Protein AF-A0A349GWD7-F1 (afdb_monomer_lite)

Structure (mmCIF, N/CA/C/O backbone):
data_AF-A0A349GWD7-F1
#
_entry.id   AF-A0A349GWD7-F1
#
loop_
_atom_site.group_PDB
_atom_site.id
_atom_site.type_symbol
_atom_site.label_atom_id
_atom_site.label_alt_id
_atom_site.label_comp_id
_atom_site.label_asym_id
_atom_site.label_entity_id
_atom_site.label_seq_id
_atom_site.pdbx_PDB_ins_code
_atom_site.Cartn_x
_atom_site.Cartn_y
_atom_site.Cartn_z
_atom_site.occupancy
_atom_site.B_iso_or_equiv
_atom_site.auth_seq_id
_atom_site.auth_comp_id
_atom_site.auth_asym_id
_atom_site.auth_atom_id
_atom_site.pdbx_PDB_model_num
ATOM 1 N N . MET A 1 1 ? 9.809 4.087 5.565 1.00 47.56 1 MET A N 1
ATOM 2 C CA . MET A 1 1 ? 8.431 4.388 5.998 1.00 47.56 1 MET A CA 1
ATOM 3 C C . MET A 1 1 ? 7.842 3.091 6.523 1.00 47.56 1 MET A C 1
ATOM 5 O O . MET A 1 1 ? 7.990 2.088 5.839 1.00 47.56 1 MET A O 1
ATOM 9 N N . GLN A 1 2 ? 7.290 3.071 7.734 1.00 55.06 2 GLN A N 1
ATOM 10 C CA . GLN A 1 2 ? 6.666 1.878 8.308 1.00 55.06 2 GLN A CA 1
ATOM 11 C C . GLN A 1 2 ? 5.151 2.129 8.283 1.00 55.06 2 GLN A C 1
ATOM 13 O O . GLN A 1 2 ? 4.642 2.782 9.188 1.00 55.06 2 GLN A O 1
ATOM 18 N N . PRO A 1 3 ? 4.451 1.736 7.203 1.00 51.56 3 PRO A N 1
ATOM 19 C CA . PRO A 1 3 ? 3.085 2.190 6.934 1.00 51.56 3 PRO A CA 1
ATOM 20 C C . PRO A 1 3 ? 2.055 1.698 7.956 1.00 51.56 3 PRO A C 1
ATOM 22 O O . PRO A 1 3 ? 0.968 2.243 7.985 1.00 51.56 3 PRO A O 1
ATOM 25 N N . ASN A 1 4 ? 2.408 0.728 8.808 1.00 52.41 4 ASN A N 1
ATOM 26 C CA . ASN A 1 4 ? 1.485 0.055 9.723 1.00 52.41 4 ASN A CA 1
ATOM 27 C C . ASN A 1 4 ? 2.037 -0.087 11.151 1.00 52.41 4 ASN A C 1
ATOM 29 O O . ASN A 1 4 ? 1.710 -1.060 11.823 1.00 52.41 4 ASN A O 1
ATOM 33 N N . THR A 1 5 ? 2.908 0.802 11.644 1.00 54.44 5 THR A N 1
ATOM 34 C CA . THR A 1 5 ? 3.186 0.774 13.093 1.00 54.44 5 THR A CA 1
ATOM 35 C C . THR A 1 5 ? 1.921 1.261 13.796 1.00 54.44 5 THR A C 1
ATOM 37 O O . THR A 1 5 ? 1.611 2.445 13.647 1.00 54.44 5 THR A O 1
ATOM 40 N N . PRO A 1 6 ? 1.163 0.409 14.520 1.00 57.06 6 PRO A N 1
ATOM 41 C CA . PRO A 1 6 ? -0.053 0.866 15.170 1.00 57.06 6 PRO A CA 1
ATOM 42 C C . PRO A 1 6 ? 0.360 1.915 16.192 1.00 57.06 6 PRO A C 1
ATOM 44 O O . PRO A 1 6 ? 1.036 1.611 17.173 1.00 57.06 6 PRO A O 1
ATOM 47 N N . TYR A 1 7 ? 0.006 3.167 15.926 1.00 66.25 7 TYR A N 1
ATOM 48 C CA . TYR A 1 7 ? 0.203 4.237 16.881 1.00 66.25 7 TYR A CA 1
ATOM 49 C C . TYR A 1 7 ? -1.026 4.199 17.793 1.00 66.25 7 TYR A C 1
ATOM 51 O O . TYR A 1 7 ? -2.098 4.624 17.368 1.00 66.25 7 TYR A O 1
ATOM 59 N N . PRO A 1 8 ? -0.939 3.669 19.029 1.00 69.38 8 PRO A N 1
ATOM 60 C CA . PRO A 1 8 ? -2.123 3.461 19.869 1.00 69.38 8 PRO A CA 1
ATOM 61 C C . PRO A 1 8 ? -2.871 4.769 20.170 1.00 69.38 8 PRO A C 1
ATOM 63 O O . PRO A 1 8 ? -4.040 4.746 20.552 1.00 69.38 8 PRO A O 1
ATOM 66 N N . ALA A 1 9 ? -2.222 5.919 19.955 1.00 81.06 9 ALA A N 1
ATOM 67 C CA . ALA A 1 9 ? -2.836 7.227 20.102 1.00 81.06 9 ALA A CA 1
ATOM 68 C C . ALA A 1 9 ? -3.998 7.473 19.126 1.00 81.06 9 ALA A C 1
ATOM 70 O O . ALA A 1 9 ? -4.917 8.189 19.506 1.00 81.06 9 ALA A O 1
ATOM 71 N N . THR A 1 10 ? -4.009 6.906 17.910 1.00 88.06 10 THR A N 1
ATOM 72 C CA . THR A 1 10 ? -5.100 7.173 16.952 1.00 88.06 10 THR A CA 1
ATOM 73 C C . THR A 1 10 ? -6.425 6.530 17.382 1.00 88.06 10 THR A C 1
ATOM 75 O O . THR A 1 10 ? -7.411 7.268 17.457 1.00 88.06 10 THR A O 1
ATOM 78 N N . PRO A 1 11 ? -6.493 5.245 17.802 1.00 88.88 11 PRO A N 1
ATOM 79 C CA . PRO A 1 11 ? -7.701 4.705 18.420 1.00 88.88 11 PRO A CA 1
ATOM 80 C C . PRO A 1 11 ? -8.152 5.429 19.681 1.00 88.88 11 PRO A C 1
ATOM 82 O O . PRO A 1 11 ? -9.349 5.677 19.839 1.00 88.88 11 PRO A O 1
ATOM 85 N N . LEU A 1 12 ? -7.212 5.796 20.557 1.00 91.88 12 LEU A N 1
ATOM 86 C CA . LEU A 1 12 ? -7.527 6.516 21.791 1.00 91.88 12 LEU A CA 1
ATOM 87 C C . LEU A 1 12 ? -8.106 7.906 21.505 1.00 91.88 12 LEU A C 1
ATOM 89 O O . LEU A 1 12 ? -9.123 8.277 22.088 1.00 91.88 12 LEU A O 1
ATOM 93 N N . LEU A 1 13 ? -7.509 8.651 20.572 1.00 92.00 13 LEU A N 1
ATOM 94 C CA . LEU A 1 13 ? -7.990 9.966 20.159 1.00 92.00 13 LEU A CA 1
ATOM 95 C C . LEU A 1 13 ? -9.385 9.881 19.532 1.00 92.00 13 LEU A C 1
ATOM 97 O O . LEU A 1 13 ? -10.260 10.666 19.889 1.00 92.00 13 LEU A O 1
ATOM 101 N N . THR A 1 14 ? -9.627 8.911 18.643 1.00 93.81 14 THR A N 1
ATOM 102 C CA . THR A 1 14 ? -10.960 8.706 18.058 1.00 93.81 14 THR A CA 1
ATOM 103 C C . THR A 1 14 ? -11.997 8.365 19.128 1.00 93.81 14 THR A C 1
ATOM 105 O O . THR A 1 14 ? -13.104 8.901 19.090 1.00 93.81 14 THR A O 1
ATOM 108 N N . ALA A 1 15 ? -11.657 7.508 20.097 1.00 94.12 15 ALA A N 1
ATOM 109 C CA . ALA A 1 15 ? -12.555 7.166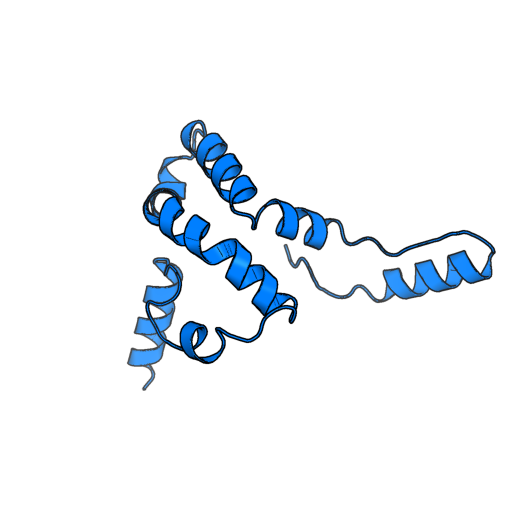 21.198 1.00 94.12 15 ALA A CA 1
ATOM 110 C C . ALA A 1 15 ? -12.876 8.388 22.075 1.00 94.12 15 ALA A C 1
ATOM 112 O O . ALA A 1 15 ? -14.041 8.621 22.397 1.00 94.12 15 ALA A O 1
ATOM 113 N N . TRP A 1 16 ? -11.868 9.200 22.408 1.00 96.19 16 TRP A N 1
ATOM 114 C CA . TRP A 1 16 ? -12.054 10.424 23.185 1.00 96.19 16 TRP A CA 1
ATOM 115 C C . TRP A 1 16 ? -12.929 11.453 22.452 1.00 96.19 16 TRP A C 1
ATOM 117 O O . TRP A 1 16 ? -13.881 11.957 23.041 1.00 96.19 16 TRP A O 1
ATOM 127 N N . LEU A 1 17 ? -12.680 11.710 21.161 1.00 97.44 17 LEU A N 1
ATOM 128 C CA . LEU A 1 17 ? -13.482 12.640 20.350 1.00 97.44 17 LEU A CA 1
ATOM 129 C C . LEU A 1 17 ? -14.958 12.227 20.291 1.00 97.44 17 LEU A C 1
ATOM 131 O O . LEU A 1 17 ? -15.843 13.064 20.465 1.00 97.44 17 LEU A O 1
ATOM 135 N N . ARG A 1 18 ? -15.227 10.926 20.119 1.00 97.25 18 ARG A N 1
ATOM 136 C CA . ARG A 1 18 ? -16.593 10.382 20.156 1.00 97.25 18 ARG A CA 1
ATOM 137 C C . ARG A 1 18 ? -17.251 10.578 21.519 1.00 97.25 18 ARG A C 1
ATOM 139 O O . ARG A 1 18 ? -18.423 10.933 21.576 1.00 97.25 18 ARG A O 1
ATOM 146 N N . ALA A 1 19 ? -16.502 10.408 22.610 1.00 97.50 19 ALA A N 1
ATOM 147 C CA . ALA A 1 19 ? -17.002 10.670 23.960 1.00 97.50 19 ALA A CA 1
ATOM 148 C C . ALA A 1 19 ? -17.328 12.158 24.208 1.00 97.50 19 ALA A C 1
ATOM 150 O O . ALA A 1 19 ? -18.139 12.457 25.078 1.00 97.50 19 ALA A O 1
ATOM 151 N N . GLN A 1 20 ? -16.739 13.081 23.438 1.00 97.94 20 GLN A N 1
ATOM 152 C CA . GLN A 1 20 ? -17.091 14.509 23.442 1.00 97.94 20 GLN A CA 1
ATOM 153 C C . GLN A 1 20 ? -18.262 14.856 22.498 1.00 97.94 20 GLN A C 1
ATOM 155 O O . GLN A 1 20 ? -18.613 16.024 22.3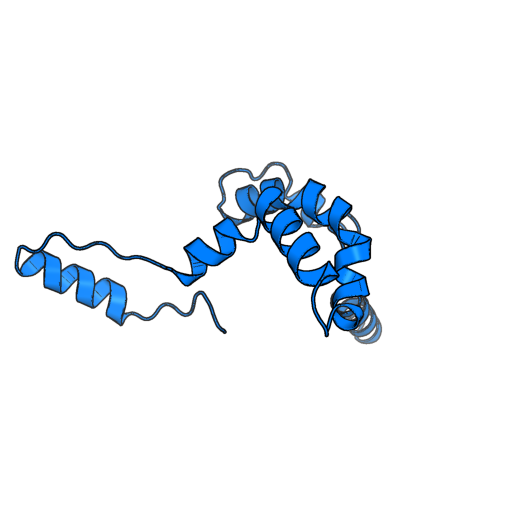63 1.00 97.94 20 GLN A O 1
ATOM 160 N N . GLY A 1 21 ? -18.878 13.868 21.836 1.00 97.94 21 GLY A N 1
ATOM 161 C CA . GLY A 1 21 ? -19.999 14.075 20.913 1.00 97.94 21 GLY A CA 1
ATOM 162 C C . GLY A 1 21 ? -19.593 14.430 19.479 1.00 97.94 21 GLY A C 1
ATOM 163 O O . GLY A 1 21 ? -20.458 14.772 18.675 1.00 97.94 21 GLY A O 1
ATOM 164 N N . HIS A 1 22 ? -18.305 14.340 19.131 1.00 97.94 22 HIS A N 1
ATOM 165 C CA . HIS A 1 22 ? -17.854 14.528 17.753 1.00 97.94 22 HIS A CA 1
ATOM 166 C C . HIS A 1 22 ? -18.004 13.247 16.929 1.00 97.94 22 HIS A C 1
ATOM 168 O O . HIS A 1 22 ? -17.642 12.151 17.367 1.00 97.94 22 HIS A O 1
ATOM 174 N N . GLU A 1 23 ? -18.450 13.393 15.683 1.00 97.19 23 GLU A N 1
ATOM 175 C CA . GLU A 1 23 ? -18.367 12.325 14.692 1.00 97.19 23 GLU A CA 1
ATOM 176 C C . GLU A 1 23 ? -16.910 12.196 14.222 1.00 97.19 23 GLU A C 1
ATOM 178 O O . GLU A 1 23 ? -16.379 13.060 13.528 1.00 97.19 23 GLU A O 1
ATOM 183 N N . ALA A 1 24 ? -16.231 11.135 14.660 1.00 95.00 24 ALA A N 1
ATOM 184 C CA . ALA A 1 24 ? -14.830 10.885 14.336 1.00 95.00 24 ALA A CA 1
ATOM 185 C C . ALA A 1 24 ? -14.626 9.458 13.817 1.00 95.00 24 ALA A C 1
ATOM 187 O O . ALA A 1 24 ? -15.205 8.499 14.341 1.00 95.00 24 ALA A O 1
ATOM 188 N N . VAL A 1 25 ? -13.749 9.302 12.826 1.00 92.50 25 VAL A N 1
ATOM 189 C CA . VAL A 1 25 ? -13.324 8.018 12.249 1.00 92.50 25 VAL A CA 1
ATOM 190 C C . VAL A 1 25 ? -11.799 7.950 12.202 1.00 92.50 25 VAL A C 1
ATOM 192 O O . VAL A 1 25 ? -11.131 8.980 12.153 1.00 92.50 25 VAL A O 1
ATOM 195 N N . GLN A 1 26 ? -11.243 6.740 12.248 1.00 89.06 26 GLN A N 1
ATOM 196 C CA . GLN A 1 26 ? -9.821 6.539 11.976 1.00 89.06 26 GLN A CA 1
ATOM 197 C C . GLN A 1 26 ? -9.624 6.457 10.467 1.00 89.06 26 GLN A C 1
ATOM 199 O O . GLN A 1 26 ? -10.362 5.741 9.794 1.00 89.06 26 GLN A O 1
ATOM 204 N N . ALA A 1 27 ? -8.624 7.169 9.963 1.00 86.94 27 ALA A N 1
ATOM 205 C CA . ALA A 1 27 ? -8.180 7.076 8.583 1.00 86.94 27 ALA A CA 1
ATOM 206 C C . ALA A 1 27 ? -6.707 6.669 8.568 1.00 86.94 27 ALA A C 1
ATOM 208 O O . ALA A 1 27 ? -5.915 7.166 9.374 1.00 86.94 27 ALA A O 1
ATOM 209 N N . ASP A 1 28 ? -6.350 5.783 7.644 1.00 86.56 28 ASP A N 1
ATOM 210 C CA . ASP A 1 28 ? -4.967 5.395 7.392 1.00 86.56 28 ASP A CA 1
ATOM 211 C C . ASP A 1 28 ? -4.600 5.783 5.962 1.00 86.56 28 ASP A C 1
ATOM 213 O O . ASP A 1 28 ? -4.776 5.025 5.007 1.00 86.56 28 ASP A O 1
ATOM 217 N N . LEU A 1 29 ? -4.074 7.000 5.822 1.00 86.38 29 LEU A N 1
ATOM 218 C CA . LEU A 1 29 ? -3.683 7.540 4.525 1.00 86.38 29 LEU A CA 1
ATOM 219 C C . LEU A 1 29 ? -2.555 6.724 3.874 1.00 86.38 29 LEU A C 1
ATOM 221 O O . LEU A 1 29 ? -2.446 6.698 2.648 1.00 86.38 29 LEU A O 1
ATOM 225 N N . SER A 1 30 ? -1.720 6.055 4.676 1.00 86.50 30 SER A N 1
ATOM 226 C CA . SER A 1 30 ? -0.642 5.215 4.152 1.00 86.50 30 SER A CA 1
ATOM 227 C C . SER A 1 30 ? -1.228 3.971 3.500 1.00 86.50 30 SER A C 1
ATOM 229 O O . SER A 1 30 ? -0.882 3.660 2.361 1.00 86.50 30 SER A O 1
ATOM 231 N N . LEU A 1 31 ? -2.148 3.290 4.187 1.00 89.25 31 LEU A N 1
ATOM 232 C CA . LEU A 1 31 ? -2.856 2.140 3.639 1.00 89.25 31 LEU A CA 1
ATOM 233 C C . LEU A 1 31 ? -3.693 2.528 2.414 1.00 89.25 31 LEU A C 1
ATOM 235 O O . LEU A 1 31 ? -3.620 1.848 1.394 1.00 89.25 31 LEU A O 1
ATOM 239 N N . GLU A 1 32 ? -4.428 3.640 2.469 1.00 90.62 32 GLU A N 1
ATOM 240 C CA . GLU A 1 32 ? -5.203 4.137 1.325 1.00 90.62 32 GLU A CA 1
ATOM 241 C C . GLU A 1 32 ? -4.323 4.414 0.101 1.00 90.62 32 GLU A C 1
ATOM 243 O O . GLU A 1 32 ? -4.682 4.053 -1.022 1.00 90.62 32 GLU A O 1
ATOM 248 N N . LEU A 1 33 ? -3.158 5.036 0.298 1.00 91.69 33 LEU A N 1
ATOM 249 C CA . LEU A 1 33 ? -2.203 5.277 -0.779 1.00 91.69 33 LEU A CA 1
ATOM 250 C C . LEU A 1 33 ? -1.664 3.962 -1.350 1.00 91.69 33 LEU A C 1
ATOM 252 O O . LEU A 1 33 ? -1.613 3.805 -2.569 1.00 91.69 33 LEU A O 1
ATOM 256 N N . LEU A 1 34 ? -1.278 3.017 -0.488 1.00 93.25 34 LEU A N 1
ATOM 257 C CA . LEU A 1 34 ? -0.772 1.715 -0.923 1.00 93.25 34 LEU A CA 1
ATOM 258 C C . LEU A 1 34 ? -1.825 0.956 -1.731 1.00 93.25 34 LEU A C 1
ATOM 260 O O . LEU A 1 34 ? -1.489 0.426 -2.783 1.00 93.25 34 LEU A O 1
ATOM 264 N N . LEU A 1 35 ? -3.088 0.957 -1.300 1.00 94.50 35 LEU A N 1
ATOM 265 C CA . LEU A 1 35 ? -4.178 0.312 -2.033 1.00 94.50 35 LEU A CA 1
ATOM 266 C C . LEU A 1 35 ? -4.470 0.993 -3.372 1.00 94.50 35 LEU A C 1
ATOM 268 O O . LEU A 1 35 ? -4.822 0.311 -4.321 1.00 94.50 35 LEU A O 1
ATOM 272 N N . LYS A 1 36 ? -4.281 2.312 -3.495 1.00 94.12 36 LYS A N 1
ATOM 273 C CA . LYS A 1 36 ? -4.385 2.998 -4.795 1.00 94.12 36 LYS A CA 1
ATOM 274 C C . LYS A 1 36 ? -3.231 2.634 -5.731 1.00 94.12 36 LYS A C 1
ATOM 276 O O . LYS A 1 36 ? -3.450 2.430 -6.922 1.00 94.12 36 LYS A O 1
ATOM 281 N N . LEU A 1 37 ? -2.009 2.545 -5.204 1.00 94.00 37 LEU A N 1
ATOM 282 C CA . LEU A 1 37 ? -0.812 2.213 -5.984 1.00 94.00 37 LEU A CA 1
ATOM 283 C C . LEU A 1 37 ? -0.766 0.739 -6.399 1.00 94.00 37 LEU A C 1
ATOM 285 O O . LEU A 1 37 ? -0.370 0.429 -7.520 1.00 94.00 37 LEU A O 1
ATOM 289 N N . PHE A 1 38 ? -1.173 -0.168 -5.512 1.00 95.81 38 PHE A N 1
ATOM 290 C CA . PHE A 1 38 ? -1.181 -1.610 -5.744 1.00 95.81 38 PHE A CA 1
ATOM 291 C C . PHE A 1 38 ? -2.479 -2.075 -6.392 1.00 95.81 38 PHE A C 1
ATOM 293 O O . PHE A 1 38 ? -3.169 -2.962 -5.911 1.00 95.81 38 PHE A O 1
ATOM 300 N N . THR A 1 39 ? -2.770 -1.473 -7.530 1.00 97.25 39 THR A N 1
ATOM 301 C CA . THR A 1 39 ? -3.800 -1.918 -8.462 1.00 97.25 39 THR A CA 1
ATOM 302 C C . THR A 1 39 ? -3.177 -2.019 -9.838 1.00 97.25 39 THR A C 1
ATOM 304 O O . THR A 1 39 ? -2.107 -1.452 -10.097 1.00 97.25 39 THR A O 1
ATOM 307 N N . LYS A 1 40 ? -3.853 -2.703 -10.756 1.00 97.19 40 LYS A N 1
ATOM 308 C CA . LYS A 1 40 ? -3.456 -2.695 -12.165 1.00 97.19 40 LYS A CA 1
ATOM 309 C C . LYS A 1 40 ? -3.264 -1.275 -12.721 1.00 97.19 40 LYS A C 1
ATOM 311 O O . LYS A 1 40 ? -2.242 -1.003 -13.356 1.00 97.19 40 LYS A O 1
ATOM 316 N N . ASP A 1 41 ? -4.193 -0.371 -12.427 1.00 97.12 41 ASP A N 1
ATOM 317 C CA . ASP A 1 41 ? -4.137 1.025 -12.877 1.00 97.12 41 ASP A CA 1
ATOM 318 C C . ASP A 1 41 ? -3.026 1.818 -12.178 1.00 97.12 41 ASP A C 1
ATOM 320 O O . ASP A 1 41 ? -2.319 2.607 -12.813 1.00 97.12 41 ASP A O 1
ATOM 324 N N . GLY A 1 42 ? -2.816 1.573 -10.882 1.00 96.50 42 GLY A N 1
ATOM 325 C CA . GLY A 1 42 ? -1.733 2.173 -10.107 1.00 96.50 42 GLY A CA 1
ATOM 326 C C . GLY A 1 42 ? -0.353 1.782 -10.639 1.00 96.50 42 GLY A C 1
ATOM 327 O O . GLY A 1 42 ? 0.516 2.642 -10.797 1.00 96.50 42 GLY A O 1
ATOM 328 N N . ILE A 1 43 ? -0.171 0.514 -11.022 1.00 96.12 43 ILE A N 1
ATOM 329 C CA . ILE A 1 43 ? 1.048 0.039 -11.690 1.00 96.12 43 ILE A CA 1
ATOM 330 C C . ILE A 1 43 ? 1.237 0.738 -13.034 1.00 96.12 43 ILE A C 1
ATOM 332 O O . ILE A 1 43 ? 2.340 1.204 -13.314 1.00 96.12 43 ILE A O 1
ATOM 336 N N . HIS A 1 44 ? 0.191 0.833 -13.858 1.00 95.94 44 HIS A N 1
ATOM 337 C CA . HIS A 1 44 ? 0.270 1.527 -15.145 1.00 95.94 44 HIS A CA 1
ATOM 338 C C . HIS A 1 44 ? 0.696 2.988 -14.976 1.00 95.94 44 HIS A C 1
ATOM 340 O O . HIS A 1 44 ? 1.673 3.422 -15.590 1.00 95.94 44 HIS A O 1
ATOM 346 N N . THR A 1 45 ? 0.034 3.698 -14.064 1.00 95.25 45 THR A N 1
ATOM 347 C CA . THR A 1 45 ? 0.350 5.087 -13.709 1.00 95.25 45 THR A CA 1
ATOM 348 C C . THR A 1 45 ? 1.804 5.229 -13.256 1.00 95.25 45 THR A C 1
ATOM 350 O O . THR A 1 45 ? 2.516 6.137 -13.688 1.00 95.25 45 THR A O 1
ATOM 353 N N . LEU A 1 46 ? 2.286 4.300 -12.423 1.00 93.31 46 LEU A N 1
ATOM 354 C CA . LEU A 1 46 ? 3.670 4.290 -11.962 1.00 93.31 46 LEU A CA 1
ATOM 355 C C . LEU A 1 46 ? 4.652 4.041 -13.115 1.00 93.31 46 LEU A C 1
ATOM 357 O O . LEU A 1 46 ? 5.678 4.713 -13.202 1.00 93.31 46 LEU A O 1
ATOM 361 N N . CYS A 1 47 ? 4.355 3.099 -14.013 1.00 94.12 47 CYS A N 1
ATOM 362 C CA . CYS A 1 47 ? 5.183 2.840 -15.188 1.00 94.12 47 CYS A CA 1
ATOM 363 C C . CYS A 1 47 ? 5.310 4.075 -16.082 1.00 94.12 47 CYS A C 1
ATOM 365 O O . CYS A 1 47 ? 6.414 4.371 -16.541 1.00 94.12 47 CYS A O 1
ATOM 367 N N . ASP A 1 48 ? 4.218 4.800 -16.306 1.00 94.38 48 ASP A N 1
ATOM 368 C CA . ASP A 1 48 ? 4.225 6.007 -17.131 1.00 94.38 48 ASP A CA 1
ATOM 369 C C . ASP A 1 48 ? 5.059 7.117 -16.486 1.00 94.38 48 ASP A C 1
ATOM 371 O O . ASP A 1 48 ? 5.946 7.671 -17.138 1.00 94.38 48 ASP A O 1
ATOM 375 N N . ALA A 1 49 ? 4.888 7.348 -15.181 1.00 93.81 49 ALA A N 1
ATOM 376 C CA . ALA A 1 49 ? 5.697 8.309 -14.432 1.00 93.81 49 ALA A CA 1
ATOM 377 C C . ALA A 1 49 ? 7.198 7.955 -14.430 1.00 93.81 49 ALA A C 1
ATOM 379 O O . ALA A 1 49 ? 8.060 8.832 -14.528 1.00 93.81 49 ALA A O 1
ATOM 380 N N . LEU A 1 50 ? 7.534 6.665 -14.335 1.00 93.56 50 LEU A N 1
ATOM 381 C CA . LEU A 1 50 ? 8.921 6.197 -14.315 1.00 93.56 50 LEU A CA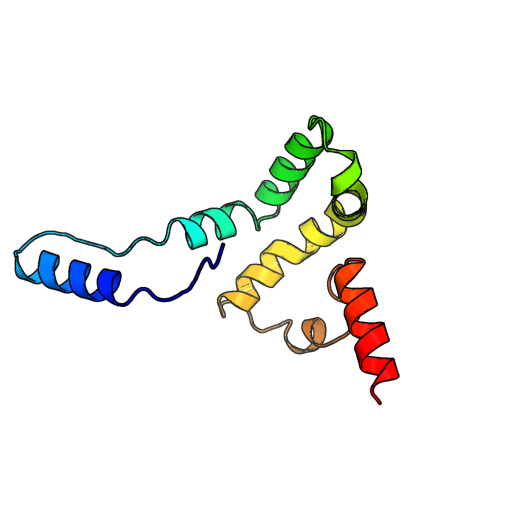 1
ATOM 382 C C . LEU A 1 50 ? 9.614 6.324 -15.671 1.00 93.56 50 LEU A C 1
ATOM 384 O O . LEU A 1 50 ? 10.808 6.611 -15.704 1.00 93.56 50 LEU A O 1
ATOM 388 N N . ARG A 1 51 ? 8.894 6.146 -16.785 1.00 90.38 51 ARG A N 1
ATOM 389 C CA . ARG A 1 51 ? 9.458 6.305 -18.138 1.00 90.38 51 ARG A CA 1
ATOM 390 C C . ARG A 1 51 ? 9.894 7.738 -18.425 1.00 90.38 51 ARG A C 1
ATOM 392 O O . ARG A 1 51 ? 10.838 7.937 -19.182 1.00 90.38 51 ARG A O 1
ATOM 399 N N . THR A 1 52 ? 9.236 8.718 -17.811 1.00 91.56 52 THR A N 1
ATOM 400 C CA . THR A 1 52 ? 9.575 10.142 -17.940 1.00 91.56 52 THR A CA 1
ATOM 401 C C . THR A 1 52 ? 10.500 10.647 -16.831 1.00 91.56 52 THR A C 1
ATOM 403 O O . THR A 1 52 ? 10.841 11.827 -16.805 1.00 91.56 52 THR A O 1
ATOM 406 N N . SER A 1 53 ? 10.893 9.783 -15.890 1.00 92.94 53 SER A N 1
ATOM 407 C CA . SER A 1 53 ? 11.716 10.169 -14.745 1.00 92.94 53 SER A CA 1
ATOM 408 C C . SER A 1 53 ? 13.199 10.279 -15.128 1.00 92.94 53 SER A C 1
ATOM 410 O O . SER A 1 53 ? 13.714 9.399 -15.822 1.00 92.94 53 SER A O 1
ATOM 412 N N . PRO A 1 54 ? 13.941 11.280 -14.613 1.00 88.50 54 PRO A N 1
ATOM 413 C CA . PRO A 1 54 ? 15.398 11.346 -14.772 1.00 88.50 54 PRO A CA 1
ATOM 414 C C . PRO A 1 54 ? 16.125 10.126 -14.173 1.00 88.50 54 PRO A C 1
ATOM 416 O O . PRO A 1 54 ? 17.247 9.819 -14.563 1.00 88.50 54 PRO A O 1
ATOM 419 N N . ASP A 1 55 ? 15.467 9.398 -13.266 1.00 86.88 55 ASP A N 1
ATOM 420 C CA . ASP A 1 55 ? 15.973 8.197 -12.599 1.00 86.88 55 ASP A CA 1
ATOM 421 C C . ASP A 1 55 ? 15.438 6.881 -13.210 1.00 86.88 55 ASP A C 1
ATOM 423 O O . ASP A 1 55 ? 15.525 5.822 -12.582 1.00 86.88 55 ASP A O 1
ATOM 427 N N . ALA A 1 56 ? 14.899 6.906 -14.438 1.00 86.31 56 ALA A N 1
ATOM 428 C CA . ALA A 1 56 ? 14.294 5.738 -15.098 1.00 86.31 56 ALA A CA 1
ATOM 429 C C . ALA A 1 56 ? 15.195 4.484 -15.098 1.00 86.31 56 ALA A C 1
ATOM 431 O O . ALA A 1 56 ? 14.709 3.357 -14.974 1.00 86.31 56 ALA A O 1
ATOM 432 N N . SER A 1 57 ? 16.518 4.670 -15.167 1.00 87.62 57 SER A N 1
ATOM 433 C CA . SER A 1 57 ? 17.506 3.585 -15.135 1.00 87.62 57 SER A CA 1
ATOM 434 C C . SER A 1 57 ? 17.414 2.724 -13.869 1.00 87.62 57 SER A C 1
ATOM 436 O O . SER A 1 57 ? 17.547 1.499 -13.949 1.00 87.62 57 SER A O 1
ATOM 438 N N . LYS A 1 58 ? 17.091 3.324 -12.714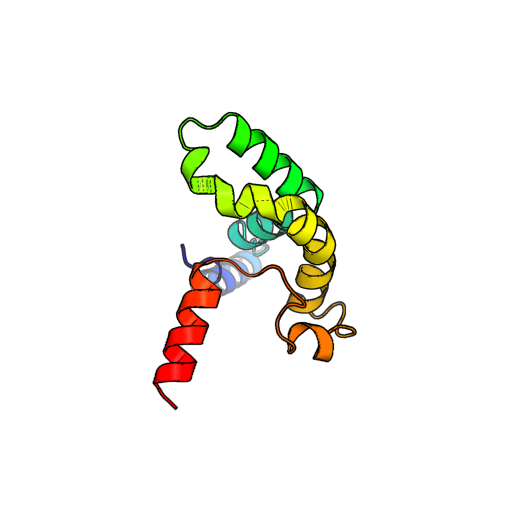 1.00 87.50 58 LYS A N 1
ATOM 439 C CA . LYS A 1 58 ? 16.910 2.618 -11.433 1.00 87.50 58 LYS A CA 1
ATOM 440 C C . LYS A 1 58 ? 15.671 1.719 -11.440 1.00 87.50 58 LYS A C 1
ATOM 442 O O . LYS A 1 58 ? 15.630 0.719 -10.728 1.00 87.50 58 LYS A O 1
ATOM 447 N N . ALA A 1 59 ? 14.681 2.034 -12.273 1.00 89.81 59 ALA A N 1
ATOM 448 C CA . ALA A 1 59 ? 13.422 1.304 -12.364 1.00 89.81 59 ALA A CA 1
ATOM 449 C C . ALA A 1 59 ? 13.404 0.207 -13.440 1.00 89.81 59 ALA A C 1
ATOM 451 O O . ALA A 1 59 ? 12.399 -0.488 -13.584 1.00 89.81 59 ALA A O 1
ATOM 452 N N . THR A 1 60 ? 14.502 -0.006 -14.171 1.00 90.19 60 THR A N 1
ATOM 453 C CA . THR A 1 60 ? 14.568 -0.974 -15.283 1.00 90.19 60 THR A CA 1
ATOM 454 C C . THR A 1 60 ? 14.106 -2.382 -14.883 1.00 90.19 60 THR A C 1
ATOM 456 O O . THR A 1 60 ? 13.411 -3.059 -15.640 1.00 90.19 60 THR A O 1
ATOM 459 N N . GLY A 1 61 ? 14.459 -2.833 -13.673 1.00 89.69 61 GLY A N 1
ATOM 460 C CA . GLY A 1 61 ? 14.040 -4.139 -13.153 1.00 89.69 61 GLY A CA 1
ATOM 461 C C . GLY A 1 61 ? 12.530 -4.259 -12.935 1.00 89.69 61 GLY A C 1
ATOM 462 O O . GLY A 1 61 ? 11.958 -5.306 -13.236 1.00 89.69 61 GLY A O 1
ATOM 463 N N . PHE A 1 62 ? 11.900 -3.185 -12.456 1.00 90.56 62 PHE A N 1
ATOM 464 C CA . PHE A 1 62 ? 10.452 -3.096 -12.285 1.00 90.56 62 PHE A CA 1
ATOM 465 C C . PHE A 1 62 ? 9.747 -2.999 -13.641 1.00 90.56 62 PHE A C 1
ATOM 467 O O . PHE A 1 62 ? 8.862 -3.800 -13.923 1.00 90.56 62 PHE A O 1
ATOM 474 N N . LEU A 1 63 ? 10.197 -2.095 -14.521 1.00 92.75 63 LEU A N 1
ATOM 475 C CA . LEU A 1 63 ? 9.604 -1.883 -15.846 1.00 92.75 63 LEU A CA 1
ATOM 476 C C . LEU A 1 63 ? 9.613 -3.157 -16.704 1.00 92.75 63 LEU A C 1
ATOM 478 O O . LEU A 1 63 ? 8.638 -3.429 -17.399 1.00 92.75 63 LEU A O 1
ATOM 482 N N . ARG A 1 64 ? 10.667 -3.981 -16.611 1.00 93.12 64 ARG A N 1
ATOM 483 C CA . ARG A 1 64 ? 10.741 -5.282 -17.300 1.00 93.12 64 ARG A CA 1
ATOM 484 C C . ARG A 1 64 ? 9.677 -6.279 -16.822 1.00 93.12 64 ARG A C 1
ATOM 486 O O . ARG A 1 64 ? 9.264 -7.135 -17.594 1.00 93.12 64 ARG A O 1
ATOM 493 N N . GLN A 1 65 ? 9.253 -6.186 -15.564 1.00 93.31 65 GLN A N 1
ATOM 494 C CA . GLN A 1 65 ? 8.289 -7.100 -14.939 1.00 93.31 65 GLN A CA 1
ATOM 495 C C . GLN A 1 65 ? 6.892 -6.485 -14.788 1.00 93.31 65 GLN A C 1
ATOM 497 O O . GLN A 1 65 ? 6.002 -7.130 -14.242 1.00 93.31 65 GLN A O 1
ATOM 502 N N . ALA A 1 66 ? 6.674 -5.264 -15.285 1.00 94.00 66 ALA A N 1
ATOM 503 C CA . ALA A 1 66 ? 5.434 -4.513 -15.100 1.00 94.00 66 ALA A CA 1
ATOM 504 C C . ALA A 1 66 ? 4.182 -5.303 -15.509 1.00 94.00 66 ALA A C 1
ATOM 506 O O . ALA A 1 66 ? 3.197 -5.304 -14.778 1.00 94.00 66 ALA A O 1
ATOM 507 N N . ALA A 1 67 ? 4.242 -6.034 -16.627 1.00 95.31 67 ALA A N 1
ATOM 508 C CA . ALA A 1 67 ? 3.139 -6.882 -17.077 1.00 95.31 67 ALA A CA 1
ATOM 509 C C . ALA A 1 67 ? 2.839 -8.025 -16.090 1.00 95.31 67 ALA A C 1
ATOM 511 O O . ALA A 1 67 ? 1.681 -8.283 -15.782 1.00 95.31 67 ALA A O 1
ATOM 512 N N . ALA A 1 68 ? 3.875 -8.669 -15.547 1.00 95.00 68 ALA A N 1
ATOM 513 C CA . ALA A 1 68 ? 3.716 -9.745 -14.572 1.00 95.00 68 ALA A CA 1
ATOM 514 C C . ALA A 1 68 ? 3.176 -9.225 -13.228 1.00 95.00 68 ALA A C 1
ATOM 516 O O . ALA A 1 68 ? 2.354 -9.885 -12.600 1.00 95.00 68 ALA A O 1
ATOM 517 N N . TYR A 1 69 ? 3.591 -8.027 -12.797 1.00 95.44 69 TYR A N 1
ATOM 518 C CA . TYR A 1 69 ? 2.992 -7.377 -11.629 1.00 95.44 69 TYR A CA 1
ATOM 519 C C . TYR A 1 69 ? 1.526 -7.017 -11.876 1.00 95.44 69 TYR A C 1
ATOM 521 O O . TYR A 1 69 ? 0.679 -7.336 -11.050 1.00 95.44 69 TYR A O 1
ATOM 529 N N . SER A 1 70 ? 1.221 -6.407 -13.023 1.00 96.19 70 SER A N 1
ATOM 530 C CA . SER A 1 70 ? -0.138 -6.033 -13.423 1.00 96.19 70 SER A CA 1
ATOM 531 C C . SER A 1 70 ? -1.099 -7.228 -13.453 1.00 96.19 70 SER A C 1
ATOM 533 O O . SER A 1 70 ? -2.250 -7.082 -13.060 1.00 96.19 70 SER A O 1
ATOM 535 N N . ASP A 1 71 ? -0.621 -8.410 -13.856 1.00 96.50 71 ASP A N 1
ATOM 536 C CA . ASP A 1 71 ? -1.412 -9.649 -13.883 1.00 96.50 71 ASP A CA 1
ATOM 537 C C . ASP A 1 71 ? -1.732 -10.207 -12.486 1.00 96.50 71 ASP A C 1
ATOM 539 O O . ASP A 1 71 ? -2.748 -10.872 -12.301 1.00 96.50 71 ASP A O 1
ATOM 543 N N . LYS A 1 72 ? -0.867 -9.966 -11.493 1.00 95.94 72 LYS A N 1
ATOM 544 C CA . LYS A 1 72 ? -0.987 -10.582 -10.160 1.00 95.94 72 LYS A CA 1
ATOM 545 C C . LYS A 1 72 ? -1.489 -9.644 -9.075 1.00 95.94 72 LYS A C 1
ATOM 547 O O . LYS A 1 72 ? -1.982 -10.133 -8.061 1.00 95.94 72 LYS A O 1
ATOM 552 N N . ILE A 1 73 ? -1.333 -8.331 -9.243 1.00 96.88 73 ILE A N 1
ATOM 553 C CA . ILE A 1 73 ? -1.449 -7.385 -8.131 1.00 96.88 73 ILE A CA 1
ATOM 554 C C . ILE A 1 73 ? -2.823 -7.415 -7.461 1.00 96.88 73 ILE A C 1
ATOM 556 O O . ILE A 1 73 ? -2.883 -7.497 -6.239 1.00 96.88 73 ILE A O 1
ATOM 560 N N . ASP A 1 74 ? -3.906 -7.449 -8.237 1.00 96.31 74 ASP A N 1
ATOM 561 C CA . ASP A 1 74 ? -5.261 -7.396 -7.685 1.00 96.31 74 ASP A CA 1
ATOM 562 C C . ASP A 1 74 ? -5.563 -8.668 -6.872 1.00 96.31 74 ASP A C 1
ATOM 564 O O . ASP A 1 74 ? -6.044 -8.594 -5.742 1.00 96.31 74 ASP A O 1
ATOM 568 N N . THR A 1 75 ? -5.178 -9.841 -7.389 1.00 96.12 75 THR A N 1
ATOM 569 C CA . THR A 1 75 ? -5.299 -11.120 -6.671 1.00 96.12 75 THR A CA 1
ATOM 570 C C . THR A 1 75 ? -4.456 -11.142 -5.396 1.00 96.12 75 THR A C 1
ATOM 572 O O . THR A 1 75 ? -4.907 -11.630 -4.361 1.00 96.12 75 THR A O 1
ATOM 575 N N . VAL A 1 76 ? -3.235 -10.601 -5.441 1.00 96.56 76 VAL A N 1
ATOM 576 C CA . VAL A 1 76 ? -2.366 -10.504 -4.260 1.00 96.56 76 VAL A CA 1
ATOM 577 C C . VAL A 1 76 ? -2.980 -9.582 -3.206 1.00 96.56 76 VAL A C 1
ATOM 579 O O . VAL A 1 76 ? -2.960 -9.926 -2.027 1.00 96.56 76 VAL A O 1
ATOM 582 N N . ILE A 1 77 ? -3.558 -8.443 -3.598 1.00 96.62 77 ILE A N 1
ATOM 583 C CA . ILE A 1 77 ? -4.216 -7.527 -2.658 1.00 96.62 77 ILE A CA 1
ATOM 584 C C . ILE A 1 77 ? -5.446 -8.168 -2.016 1.00 96.62 77 ILE A C 1
ATOM 586 O O . ILE A 1 77 ? -5.566 -8.115 -0.792 1.00 96.62 77 ILE A O 1
ATOM 590 N N . LEU A 1 78 ? -6.304 -8.839 -2.792 1.00 96.06 78 LEU A N 1
ATOM 591 C CA . LEU A 1 78 ? -7.454 -9.572 -2.246 1.00 96.06 78 LEU A CA 1
ATOM 592 C C . LEU A 1 78 ? -7.020 -10.637 -1.230 1.00 96.06 78 LEU A C 1
ATOM 594 O O . LEU A 1 78 ? -7.621 -10.755 -0.160 1.00 96.06 78 LEU A O 1
ATOM 598 N N . PHE A 1 79 ? -5.941 -11.363 -1.527 1.00 96.31 79 PHE A N 1
ATOM 599 C CA . PHE A 1 79 ? -5.363 -12.343 -0.612 1.00 96.31 79 PHE A CA 1
ATOM 600 C C . PHE A 1 79 ? -4.834 -11.711 0.679 1.00 96.31 79 PHE A C 1
ATOM 602 O O . PHE A 1 79 ? -5.169 -12.172 1.769 1.00 96.31 79 PHE A O 1
ATOM 609 N N . LEU A 1 80 ? -4.054 -10.629 0.585 1.00 94.50 80 LEU A N 1
ATOM 610 C CA . LEU A 1 80 ? -3.497 -9.942 1.758 1.00 94.50 80 LEU A CA 1
ATOM 611 C C . LEU A 1 80 ? -4.577 -9.298 2.639 1.00 94.50 80 LEU A C 1
ATOM 613 O O . LEU A 1 80 ? -4.377 -9.165 3.845 1.00 94.50 80 LEU A O 1
ATOM 617 N N . GLN A 1 81 ? -5.718 -8.924 2.058 1.00 93.88 81 GLN A N 1
ATOM 618 C CA . GLN A 1 81 ? -6.886 -8.426 2.789 1.00 93.88 81 GLN A CA 1
ATOM 619 C C . GLN A 1 81 ? -7.770 -9.546 3.363 1.00 93.88 81 GLN A C 1
ATOM 621 O O . GLN A 1 81 ? -8.741 -9.255 4.059 1.00 93.88 81 GLN A O 1
ATOM 626 N N . GLY A 1 82 ? -7.455 -10.818 3.088 1.00 95.00 82 GLY A N 1
ATOM 627 C CA . GLY A 1 82 ? -8.247 -11.968 3.529 1.00 95.00 82 GLY A CA 1
ATOM 628 C C . GLY A 1 82 ? -9.590 -12.114 2.808 1.00 95.00 82 GLY A C 1
ATOM 629 O O . GLY A 1 82 ? -10.461 -12.833 3.291 1.00 95.00 82 GLY A O 1
ATOM 630 N N . LEU A 1 83 ? -9.768 -11.434 1.671 1.00 96.00 83 LEU A N 1
ATOM 631 C CA . LEU A 1 83 ? -10.994 -11.471 0.872 1.00 96.00 83 LEU A CA 1
ATOM 632 C C . LEU A 1 83 ? -11.036 -12.681 -0.072 1.00 96.00 83 LEU A C 1
ATOM 634 O O . LEU A 1 83 ? -12.121 -13.150 -0.401 1.00 96.00 83 LEU A O 1
ATOM 638 N N . ASP A 1 84 ? -9.872 -13.198 -0.480 1.00 95.38 84 ASP A N 1
ATOM 639 C CA . ASP A 1 84 ? -9.754 -14.401 -1.311 1.00 95.38 84 ASP A CA 1
ATOM 640 C C . ASP A 1 84 ? -8.525 -15.244 -0.924 1.00 95.38 84 ASP A C 1
ATOM 642 O O . ASP A 1 84 ? -7.381 -14.835 -1.110 1.00 95.38 84 ASP A O 1
ATOM 646 N N . SER A 1 85 ? -8.753 -16.451 -0.403 1.00 93.75 85 SER A N 1
ATOM 647 C CA . SER A 1 85 ? -7.700 -17.393 0.005 1.00 93.75 85 SER A CA 1
ATOM 648 C C . SER A 1 85 ? -7.412 -18.500 -1.019 1.00 93.75 85 SER A C 1
ATOM 650 O O . SER A 1 85 ? -6.577 -19.376 -0.762 1.00 93.75 85 SER A O 1
ATOM 652 N N . THR A 1 86 ? -8.033 -18.454 -2.202 1.00 95.25 86 THR A N 1
ATOM 653 C CA . THR A 1 86 ? -7.946 -19.494 -3.246 1.00 95.25 86 THR A CA 1
ATOM 654 C C . THR A 1 86 ? -6.507 -19.778 -3.689 1.00 95.25 86 THR A C 1
ATOM 656 O O . THR A 1 86 ? -6.153 -20.913 -4.006 1.00 95.25 86 THR A O 1
ATOM 659 N N . HIS A 1 87 ? -5.635 -18.767 -3.664 1.00 91.12 87 HIS A N 1
ATOM 660 C CA . HIS A 1 87 ? -4.264 -18.856 -4.176 1.00 91.12 87 HIS A CA 1
ATOM 661 C C . HIS A 1 87 ? -3.193 -19.167 -3.116 1.00 91.12 87 HIS A C 1
ATOM 663 O O . HIS A 1 87 ? -2.003 -19.069 -3.416 1.00 91.12 87 HIS A O 1
ATOM 669 N N . THR A 1 88 ? -3.580 -19.591 -1.906 1.00 91.94 88 THR A N 1
ATOM 670 C CA . THR A 1 88 ? -2.646 -19.845 -0.787 1.00 91.94 88 THR A CA 1
ATOM 671 C C . THR A 1 88 ? -1.491 -20.778 -1.174 1.00 91.94 88 THR A C 1
ATOM 673 O O . THR A 1 88 ? -0.322 -20.424 -1.018 1.00 91.94 88 THR A O 1
ATOM 676 N N . GLU A 1 89 ? -1.790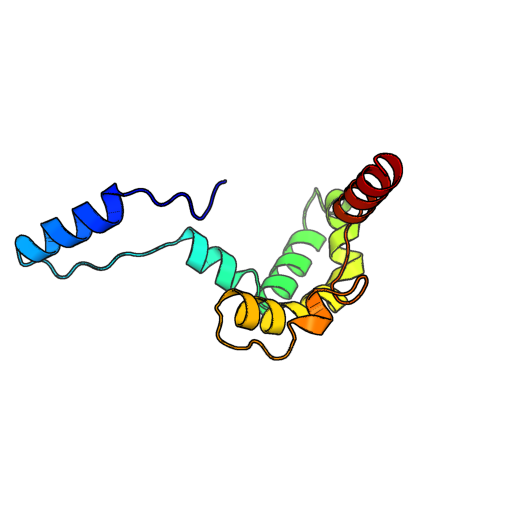 -21.957 -1.733 1.00 92.44 89 GLU A N 1
ATOM 677 C CA . GLU A 1 89 ? -0.748 -22.909 -2.146 1.00 92.44 89 GLU A CA 1
ATOM 678 C C . GLU A 1 89 ? 0.108 -22.382 -3.297 1.00 92.44 89 GLU A C 1
ATOM 680 O O . GLU A 1 89 ? 1.307 -22.651 -3.353 1.00 92.44 89 GLU A O 1
ATOM 685 N N . ALA A 1 90 ? -0.502 -21.646 -4.230 1.00 91.12 90 ALA A N 1
ATOM 686 C CA . ALA A 1 90 ? 0.202 -21.092 -5.375 1.00 91.12 90 ALA A CA 1
ATOM 687 C C . ALA A 1 90 ? 1.222 -20.042 -4.913 1.00 91.12 90 ALA A C 1
ATOM 689 O O . ALA A 1 90 ? 2.383 -20.103 -5.314 1.00 91.12 90 ALA A O 1
ATOM 690 N N . PHE A 1 91 ? 0.830 -19.129 -4.022 1.00 92.88 91 PHE A N 1
ATOM 691 C CA . PHE A 1 91 ? 1.716 -18.096 -3.477 1.00 92.88 91 PHE A CA 1
ATOM 692 C C . PHE A 1 91 ? 2.829 -18.650 -2.583 1.00 92.88 91 PHE A C 1
ATOM 694 O O . PHE A 1 91 ? 3.871 -18.013 -2.451 1.00 92.88 91 PHE A O 1
ATOM 701 N N . ALA A 1 92 ? 2.666 -19.855 -2.031 1.00 89.12 92 ALA A N 1
ATOM 702 C CA . ALA A 1 92 ? 3.735 -20.555 -1.320 1.00 89.12 92 ALA A CA 1
ATOM 703 C C . ALA A 1 92 ? 4.799 -21.176 -2.254 1.00 89.12 92 ALA A C 1
ATOM 705 O O . ALA A 1 92 ? 5.868 -21.579 -1.789 1.00 89.12 92 ALA A O 1
ATOM 706 N N . ARG A 1 93 ? 4.532 -21.279 -3.564 1.00 89.56 93 ARG A N 1
ATOM 707 C CA . ARG A 1 93 ? 5.462 -21.844 -4.556 1.00 89.56 93 ARG A CA 1
ATOM 708 C C . ARG A 1 93 ? 6.294 -20.748 -5.223 1.00 89.56 93 ARG A C 1
ATOM 710 O O . ARG A 1 93 ? 5.800 -19.669 -5.542 1.00 89.56 93 ARG A O 1
ATOM 717 N N . ARG A 1 94 ? 7.569 -21.058 -5.480 1.00 86.12 94 ARG A N 1
ATOM 718 C CA . ARG A 1 94 ? 8.490 -20.172 -6.212 1.00 86.12 94 ARG A CA 1
ATOM 719 C C . ARG A 1 94 ? 8.051 -19.944 -7.648 1.00 86.12 94 ARG A C 1
ATOM 721 O O . ARG A 1 94 ? 7.473 -20.835 -8.267 1.00 86.12 94 ARG A O 1
ATOM 728 N N . GLY A 1 95 ? 8.385 -18.770 -8.177 1.00 87.38 95 GLY A N 1
ATOM 729 C CA . GLY A 1 95 ? 8.074 -18.387 -9.552 1.00 87.38 95 GLY A CA 1
ATOM 730 C C . GLY A 1 95 ? 6.595 -18.086 -9.817 1.00 87.38 95 GLY A C 1
ATOM 731 O O . GLY A 1 95 ? 6.266 -17.667 -10.922 1.00 87.38 95 GLY A O 1
ATOM 732 N N . THR A 1 96 ? 5.702 -18.259 -8.833 1.00 91.31 96 THR A N 1
ATOM 733 C CA . THR A 1 96 ? 4.285 -17.884 -8.972 1.00 91.31 96 THR A CA 1
ATOM 734 C C . THR A 1 96 ? 4.098 -16.367 -9.010 1.00 91.31 96 THR A C 1
ATOM 736 O O . THR A 1 96 ? 3.236 -15.863 -9.733 1.00 91.31 96 THR A O 1
ATOM 739 N N . LEU A 1 97 ? 4.885 -15.639 -8.215 1.00 92.75 97 LEU A N 1
ATOM 740 C CA . LEU A 1 97 ? 4.881 -14.180 -8.153 1.00 92.75 97 LEU A CA 1
ATOM 741 C C . LEU A 1 97 ? 6.133 -13.621 -8.842 1.00 92.75 97 LEU A C 1
ATOM 743 O O . LEU A 1 97 ? 7.158 -14.303 -8.868 1.00 92.75 97 LEU A O 1
ATOM 747 N N . PRO A 1 98 ? 6.092 -12.388 -9.379 1.00 91.50 98 PRO A N 1
ATOM 748 C CA . PRO A 1 98 ? 7.272 -11.775 -9.978 1.00 91.50 98 PRO A CA 1
ATOM 749 C C . PRO A 1 98 ? 8.376 -11.566 -8.931 1.00 91.50 98 PRO A C 1
ATOM 751 O O . PRO A 1 98 ? 8.146 -10.958 -7.882 1.00 91.50 98 PRO A O 1
ATOM 754 N N . GLU A 1 99 ? 9.586 -12.045 -9.221 1.00 88.81 99 GLU A N 1
ATOM 755 C CA . GLU A 1 99 ? 10.722 -12.003 -8.298 1.00 88.81 99 GLU A CA 1
ATOM 756 C C . GLU A 1 99 ? 11.757 -10.951 -8.739 1.00 88.81 99 GLU A C 1
ATOM 758 O O . GLU A 1 99 ? 12.252 -10.928 -9.868 1.00 88.81 99 GLU A O 1
ATOM 763 N N . GLY A 1 100 ? 12.114 -10.046 -7.827 1.00 84.44 100 GLY A N 1
ATOM 764 C CA . GLY A 1 100 ? 13.179 -9.065 -8.043 1.00 84.44 100 GLY A CA 1
ATOM 765 C C . GLY A 1 100 ? 14.563 -9.600 -7.661 1.00 84.44 100 GLY A C 1
ATOM 766 O O . GLY A 1 100 ? 14.689 -10.568 -6.912 1.00 84.44 100 GLY A O 1
ATOM 767 N N . ILE A 1 101 ? 15.619 -8.897 -8.085 1.00 84.12 101 ILE A N 1
ATOM 768 C CA . ILE A 1 101 ? 17.018 -9.253 -7.770 1.00 84.12 101 ILE A CA 1
ATOM 769 C C . ILE A 1 101 ? 17.284 -9.385 -6.262 1.00 84.12 101 ILE A C 1
ATOM 771 O O . ILE A 1 101 ? 18.077 -10.218 -5.835 1.00 84.12 101 ILE A O 1
ATOM 775 N N . HIS A 1 102 ? 16.593 -8.593 -5.439 1.00 84.31 102 HIS A N 1
ATOM 776 C CA . HIS A 1 102 ? 16.730 -8.647 -3.985 1.00 84.31 102 HIS A CA 1
ATOM 777 C C . 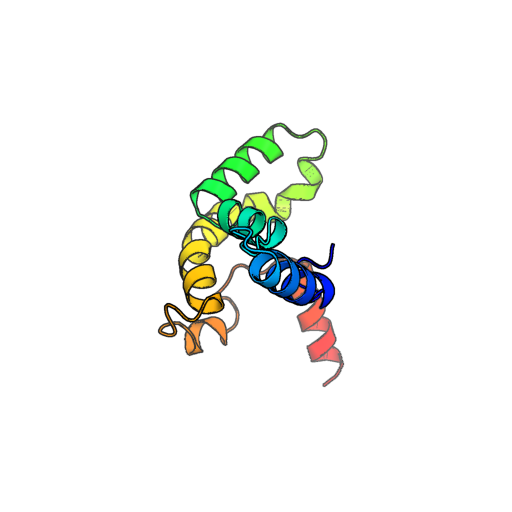HIS A 1 102 ? 16.180 -9.947 -3.390 1.00 84.31 102 HIS A C 1
ATOM 779 O O . HIS A 1 102 ? 16.799 -10.499 -2.483 1.00 84.31 102 HIS A O 1
ATOM 785 N N . LEU A 1 103 ? 15.060 -10.455 -3.915 1.00 84.19 103 LEU A N 1
ATOM 786 C CA . LEU A 1 103 ? 14.475 -11.713 -3.454 1.00 84.19 103 LEU A CA 1
ATOM 787 C C . LEU A 1 103 ? 15.330 -12.903 -3.904 1.00 84.19 103 LEU A C 1
ATOM 789 O O . LEU A 1 103 ? 15.647 -13.767 -3.089 1.00 84.19 103 LEU A O 1
ATOM 793 N N . ALA A 1 104 ? 15.792 -12.894 -5.160 1.00 81.00 104 ALA A N 1
ATOM 794 C CA . ALA A 1 104 ? 16.739 -13.887 -5.667 1.00 81.00 104 ALA A CA 1
ATOM 795 C C . ALA A 1 104 ? 18.004 -13.963 -4.789 1.00 81.00 104 ALA A C 1
ATOM 797 O O . ALA A 1 104 ? 18.381 -15.038 -4.325 1.00 81.00 104 ALA A O 1
ATOM 798 N N . ARG A 1 105 ? 18.586 -12.807 -4.442 1.00 84.62 105 ARG A N 1
ATOM 799 C CA . ARG A 1 105 ? 19.752 -12.727 -3.551 1.00 84.62 105 ARG A CA 1
ATOM 800 C C . ARG A 1 105 ? 19.470 -13.263 -2.144 1.00 84.62 105 ARG A C 1
ATOM 802 O O . ARG A 1 105 ? 20.280 -14.010 -1.601 1.00 84.62 105 ARG A O 1
ATOM 809 N N . ALA A 1 106 ? 18.334 -12.902 -1.543 1.00 85.12 106 ALA A N 1
ATOM 810 C CA . ALA A 1 106 ? 17.950 -13.401 -0.219 1.00 85.12 106 ALA A CA 1
ATOM 811 C C . ALA A 1 106 ? 17.797 -14.933 -0.205 1.00 85.12 106 ALA A C 1
ATOM 813 O O . ALA A 1 106 ? 18.049 -15.596 0.805 1.00 85.12 106 ALA A O 1
ATOM 814 N N . HIS A 1 107 ? 17.399 -15.508 -1.337 1.00 82.00 107 HIS A N 1
ATOM 815 C CA . HIS A 1 107 ? 17.266 -16.943 -1.511 1.00 82.00 107 HIS A CA 1
ATOM 816 C C . HIS A 1 107 ? 18.600 -17.675 -1.643 1.00 82.00 107 HIS A C 1
ATOM 818 O O . HIS A 1 107 ? 18.768 -18.693 -0.974 1.00 82.00 107 HIS A O 1
ATOM 824 N N . GLU A 1 108 ? 19.540 -17.158 -2.432 1.00 84.19 108 GLU A N 1
ATOM 825 C CA . GLU A 1 108 ? 20.907 -17.697 -2.516 1.00 84.19 108 GLU A CA 1
ATOM 826 C C . GLU A 1 108 ? 21.573 -17.715 -1.134 1.00 84.19 108 GLU A C 1
ATOM 828 O O . GLU A 1 108 ? 22.143 -18.721 -0.716 1.00 84.19 108 GLU A O 1
ATOM 833 N N . GLN A 1 109 ? 21.411 -16.630 -0.369 1.00 85.25 109 GLN A N 1
ATOM 834 C CA . GLN A 1 109 ? 21.915 -16.534 1.003 1.00 85.25 109 GLN A CA 1
ATOM 835 C C . GLN A 1 109 ? 21.292 -17.585 1.928 1.00 85.25 109 GLN A C 1
ATOM 837 O O . GLN A 1 109 ? 22.002 -18.216 2.702 1.00 85.25 109 GLN A O 1
ATOM 842 N N . ASN A 1 110 ? 19.979 -17.812 1.834 1.00 83.94 110 ASN A N 1
ATOM 843 C CA . ASN A 1 110 ? 19.304 -18.850 2.617 1.00 83.94 110 ASN A CA 1
ATOM 844 C C . ASN A 1 110 ? 19.744 -20.273 2.241 1.00 83.94 110 ASN A C 1
ATOM 846 O O . ASN A 1 110 ? 19.714 -21.153 3.095 1.00 83.94 110 ASN A O 1
ATOM 850 N N . GLN A 1 111 ? 20.110 -20.519 0.981 1.00 82.06 111 GLN A N 1
ATOM 851 C CA . GLN A 1 111 ? 20.626 -21.820 0.544 1.00 82.06 111 GLN A CA 1
ATOM 852 C C . GLN A 1 111 ? 22.054 -22.058 1.038 1.00 82.06 111 GLN A C 1
ATOM 854 O O . GLN A 1 111 ? 22.353 -23.165 1.457 1.00 82.06 111 GLN A O 1
ATOM 859 N N . ALA A 1 112 ? 22.902 -21.027 1.052 1.00 82.44 112 ALA A N 1
ATOM 860 C CA . ALA A 1 112 ? 24.275 -21.115 1.554 1.00 82.44 112 ALA A CA 1
ATOM 861 C C . ALA A 1 112 ? 24.377 -21.312 3.081 1.00 82.44 112 ALA A C 1
ATOM 863 O O . ALA A 1 112 ? 25.442 -21.650 3.588 1.00 82.44 112 ALA A O 1
ATOM 864 N N . LEU A 1 113 ? 23.286 -21.064 3.815 1.00 78.00 113 LEU A N 1
ATOM 865 C CA . LEU A 1 113 ? 23.183 -21.247 5.267 1.00 78.00 113 LEU A CA 1
ATOM 866 C C . LEU A 1 113 ? 22.669 -22.643 5.674 1.00 78.00 113 LEU A C 1
ATOM 868 O O . LEU A 1 113 ? 22.550 -22.905 6.871 1.00 78.00 113 LEU A O 1
ATOM 872 N N . LYS A 1 114 ? 22.328 -23.507 4.711 1.00 62.16 114 LYS A N 1
ATOM 873 C CA . LYS A 1 114 ? 21.879 -24.890 4.929 1.00 62.16 114 LYS A CA 1
ATOM 874 C C . LYS A 1 114 ? 22.970 -25.874 4.537 1.00 62.16 114 LYS A C 1
ATOM 876 O O . LYS A 1 114 ? 23.046 -26.916 5.219 1.00 62.16 114 LYS A O 1
#

Radius of gyration: 19.02 Å; chains: 1; bounding box: 44×39×42 Å

Sequence (114 aa):
MQPNTPYPATPLLTAWLRAQGHEAVQADLSLELLLKLFTKDGIHTLCDALRTSPDASKATGFLRQAAAYSDKIDTVILFLQGLDSTHTEAFARRGTLPEGIHLARAHEQNQALK

Foldseek 3Di:
DPQDPPPVVQVVVQVVCVVVVDDDDDDRVSVVVVVCCLALVNLVVVLVVLVPDPVVVVCPQVNVCSVQSSVCRVVVVCVVVVNDCPCVVLVVDPPSHDDGPVNVVVVVVVVVVD

pLDDT: mean 88.91, std 10.47, range [47.56, 97.94]

Secondary structure (DSSP, 8-state):
--TT---THHHHHHHHHHHTT-------HHHHHHHHHSSHHHHHHHHHHHHTSTTGGGGHHHHHHHHHHHHHHHHHHHHHTTS--TTHHHHTSTTSS---HHHHHHHHHHHHT-